Protein AF-A6JKG1-F1 (afdb_monomer_lite)

Structure (mmCIF, N/CA/C/O backbone):
data_AF-A6JKG1-F1
#
_entry.id   AF-A6JKG1-F1
#
loop_
_atom_site.group_PDB
_atom_site.id
_atom_site.type_symbol
_atom_site.label_atom_id
_atom_site.label_alt_id
_atom_site.label_comp_id
_atom_site.label_asym_id
_atom_site.label_entity_id
_atom_site.label_seq_id
_atom_site.pdbx_PDB_ins_code
_atom_site.Cartn_x
_atom_site.Cartn_y
_atom_site.Cartn_z
_atom_site.occupancy
_atom_site.B_iso_or_equiv
_atom_site.auth_seq_id
_atom_site.auth_comp_id
_atom_site.auth_asym_id
_atom_site.auth_atom_id
_atom_site.pdbx_PDB_model_num
ATOM 1 N N . MET A 1 1 ? 3.098 4.387 -11.445 1.00 56.34 1 MET A N 1
ATOM 2 C CA . MET A 1 1 ? 1.785 4.791 -10.892 1.00 56.34 1 MET A CA 1
ATOM 3 C C . MET A 1 1 ? 1.584 4.066 -9.573 1.00 56.34 1 MET A C 1
ATOM 5 O O . MET A 1 1 ? 1.588 2.841 -9.611 1.00 56.34 1 MET A O 1
ATOM 9 N N . PRO A 1 2 ? 1.475 4.761 -8.430 1.00 65.69 2 PRO A N 1
ATOM 10 C CA . PRO A 1 2 ? 1.139 4.102 -7.174 1.00 65.69 2 PRO A CA 1
ATOM 11 C C . PRO A 1 2 ? -0.333 3.668 -7.186 1.00 65.69 2 PRO A C 1
ATOM 13 O O . PRO A 1 2 ? -1.204 4.446 -7.576 1.00 65.69 2 PRO A O 1
ATOM 16 N N . MET A 1 3 ? -0.603 2.435 -6.765 1.00 75.94 3 MET A N 1
ATOM 17 C CA . MET A 1 3 ? -1.953 1.909 -6.563 1.00 75.94 3 MET A CA 1
ATOM 18 C C . MET A 1 3 ? -2.169 1.684 -5.069 1.00 75.94 3 MET A C 1
ATOM 20 O O . MET A 1 3 ? -1.437 0.915 -4.443 1.00 75.94 3 MET A O 1
ATOM 24 N N . PHE A 1 4 ? -3.168 2.364 -4.509 1.00 73.75 4 PHE A N 1
ATOM 25 C CA . PHE A 1 4 ? -3.623 2.163 -3.138 1.00 73.75 4 PHE A CA 1
ATOM 26 C C . PHE A 1 4 ? -4.922 1.368 -3.164 1.00 73.75 4 PHE A C 1
ATOM 28 O O . PHE A 1 4 ? -5.901 1.803 -3.770 1.00 73.75 4 PHE A O 1
ATOM 35 N N . ILE A 1 5 ? -4.916 0.204 -2.524 1.00 79.44 5 ILE A N 1
ATOM 36 C CA . ILE A 1 5 ? -6.080 -0.669 -2.435 1.00 79.44 5 ILE A CA 1
ATOM 37 C C . ILE A 1 5 ? -6.509 -0.731 -0.972 1.00 79.44 5 ILE A C 1
ATOM 39 O O . ILE A 1 5 ? -5.715 -1.099 -0.100 1.00 79.44 5 ILE A O 1
ATOM 43 N N . VAL A 1 6 ? -7.771 -0.383 -0.725 1.00 73.75 6 VAL A N 1
ATOM 44 C CA . VAL A 1 6 ? -8.453 -0.573 0.558 1.00 73.75 6 VAL A CA 1
ATOM 45 C C . VAL A 1 6 ? -9.491 -1.663 0.365 1.00 73.75 6 VAL A C 1
ATOM 47 O O . VAL A 1 6 ? -10.438 -1.484 -0.400 1.00 73.75 6 VAL A O 1
ATOM 50 N N . ASN A 1 7 ? -9.330 -2.781 1.065 1.00 66.94 7 ASN A N 1
ATOM 51 C CA . ASN A 1 7 ? -10.326 -3.842 1.032 1.00 66.94 7 ASN A CA 1
ATOM 52 C C . ASN A 1 7 ? -11.383 -3.561 2.104 1.00 66.94 7 ASN A C 1
ATOM 54 O O . ASN A 1 7 ? -11.097 -3.616 3.299 1.00 66.94 7 ASN A O 1
ATOM 58 N N . THR A 1 8 ? -12.611 -3.279 1.675 1.00 63.75 8 THR A N 1
ATOM 59 C CA . THR A 1 8 ? -13.798 -3.250 2.541 1.00 63.75 8 THR A CA 1
ATOM 60 C C . THR A 1 8 ? -14.529 -4.596 2.451 1.00 63.75 8 THR A C 1
ATOM 62 O O . THR A 1 8 ? -14.346 -5.336 1.486 1.00 63.75 8 THR A O 1
ATOM 65 N N . ASN A 1 9 ? -15.334 -4.954 3.459 1.00 61.25 9 ASN A N 1
ATOM 66 C CA . ASN A 1 9 ? -16.109 -6.211 3.494 1.00 61.25 9 ASN A CA 1
ATOM 67 C C . ASN A 1 9 ? -15.272 -7.508 3.421 1.00 61.25 9 ASN A C 1
ATOM 69 O O . ASN A 1 9 ? -15.698 -8.503 2.833 1.00 61.25 9 ASN A O 1
ATOM 73 N N . VAL A 1 10 ? -14.082 -7.517 4.031 1.00 68.69 10 VAL A N 1
ATOM 74 C CA . VAL A 1 10 ? -13.258 -8.730 4.163 1.00 68.69 10 VAL A CA 1
ATOM 75 C C . VAL A 1 10 ? -14.026 -9.790 4.976 1.00 68.69 10 VAL A C 1
ATOM 77 O O . VAL A 1 10 ? -14.600 -9.443 6.013 1.00 68.69 10 VAL A O 1
ATOM 80 N N . PRO A 1 11 ? -14.056 -11.073 4.553 1.00 72.25 11 PRO A N 1
ATOM 81 C CA . PRO A 1 11 ? -14.741 -12.125 5.298 1.00 72.25 11 PRO A CA 1
ATOM 82 C C . PRO A 1 11 ? -14.261 -12.197 6.748 1.00 72.25 11 PRO A C 1
ATOM 84 O O . PRO A 1 11 ? -13.059 -12.154 7.004 1.00 72.25 11 PRO A O 1
ATOM 87 N N . ARG A 1 12 ? -15.194 -12.384 7.693 1.00 71.88 12 ARG A N 1
ATOM 88 C CA . ARG A 1 12 ? -14.905 -12.468 9.138 1.00 71.88 12 ARG A CA 1
ATOM 89 C C . ARG A 1 12 ? -13.743 -13.417 9.464 1.00 71.88 12 ARG A C 1
ATOM 91 O O . ARG A 1 12 ? -12.928 -13.099 10.315 1.00 71.88 12 ARG A O 1
ATOM 98 N N . ALA A 1 13 ? -13.660 -14.555 8.773 1.00 79.19 13 ALA A N 1
ATOM 99 C CA . ALA A 1 13 ? -12.620 -15.567 8.979 1.00 79.19 13 ALA A CA 1
ATOM 100 C C . ALA A 1 13 ? -11.197 -15.105 8.598 1.00 79.19 13 ALA A C 1
ATOM 102 O O . ALA A 1 13 ? -10.223 -15.733 8.998 1.00 79.19 13 ALA A O 1
ATOM 103 N N . SER A 1 14 ? -11.069 -14.030 7.819 1.00 76.19 14 SER A N 1
ATOM 104 C CA . SER A 1 14 ? -9.791 -13.476 7.356 1.00 76.19 14 SER A CA 1
ATOM 105 C C . SER A 1 14 ? -9.349 -12.245 8.156 1.00 76.19 14 SER A C 1
ATOM 107 O O . SER A 1 14 ? -8.338 -11.632 7.818 1.00 76.19 14 SER A O 1
ATOM 109 N N . VAL A 1 15 ? -10.096 -11.871 9.200 1.00 69.94 15 VAL A N 1
ATOM 110 C CA . VAL A 1 15 ? -9.822 -10.714 10.059 1.00 69.94 15 VAL A CA 1
ATOM 111 C C . VAL A 1 15 ? -9.482 -11.214 11.472 1.00 69.94 15 VAL A C 1
ATOM 113 O O . VAL A 1 15 ? -10.247 -12.010 12.018 1.00 69.94 15 VAL A O 1
ATOM 116 N N . PRO A 1 16 ? -8.364 -10.779 12.089 1.00 73.31 16 PRO A N 1
ATOM 117 C CA . PRO A 1 16 ? -8.031 -11.143 13.469 1.00 73.31 16 PRO A CA 1
ATOM 118 C C . PRO A 1 16 ? -9.171 -10.809 14.441 1.00 73.31 16 PRO A C 1
ATOM 120 O O . PRO A 1 16 ? -9.818 -9.777 14.294 1.00 73.31 16 PRO A O 1
ATOM 123 N N . GLU A 1 17 ? -9.407 -11.626 15.469 1.00 72.31 17 GLU A N 1
ATOM 124 C CA . GLU A 1 17 ? -10.571 -11.459 16.359 1.00 72.31 17 GLU A CA 1
ATOM 125 C C . GLU A 1 17 ? -10.678 -10.066 17.005 1.00 72.31 17 GLU A C 1
ATOM 127 O O . GLU A 1 17 ? -11.761 -9.483 17.031 1.00 72.31 17 GLU A O 1
ATOM 132 N N . GLY A 1 18 ? -9.554 -9.475 17.431 1.00 68.19 18 GLY A N 1
ATOM 133 C CA . GLY A 1 18 ? -9.515 -8.113 17.993 1.00 68.19 18 GLY A CA 1
ATOM 134 C C . GLY A 1 18 ? -9.881 -6.997 17.000 1.00 68.19 18 GLY A C 1
ATOM 135 O O . GLY A 1 18 ? -10.088 -5.843 17.384 1.00 68.19 18 GLY A O 1
ATOM 136 N N . PHE A 1 19 ? -9.983 -7.328 15.714 1.00 66.12 19 PHE A N 1
ATOM 137 C CA . PHE A 1 19 ? -10.362 -6.410 14.646 1.00 66.12 19 PHE A CA 1
ATOM 138 C C . PHE A 1 19 ? -11.869 -6.475 14.322 1.00 66.12 19 PHE A C 1
ATOM 140 O O . PHE A 1 19 ? -12.369 -5.636 13.582 1.00 66.12 19 PHE A O 1
ATOM 147 N N . LEU A 1 20 ? -12.623 -7.409 14.917 1.00 69.81 20 LEU A N 1
ATOM 148 C CA . LEU A 1 20 ? -14.033 -7.665 14.581 1.00 69.81 20 LEU A CA 1
ATOM 149 C C . LEU A 1 20 ? -15.057 -6.825 15.363 1.00 69.81 20 LEU A C 1
ATOM 151 O O . LEU A 1 20 ? -16.238 -6.863 15.022 1.00 69.81 20 LEU A O 1
ATOM 155 N N . SER A 1 21 ? -14.645 -6.108 16.410 1.00 74.12 21 SER A N 1
ATOM 156 C CA . SER A 1 21 ? -15.545 -5.313 17.264 1.00 74.12 21 SER A CA 1
ATOM 157 C C . SER A 1 21 ? -15.821 -3.900 16.742 1.00 74.12 21 SER A C 1
ATOM 159 O O . SER A 1 21 ? -16.846 -3.318 17.080 1.00 74.12 21 SER A O 1
ATOM 161 N N . GLU A 1 22 ? -14.921 -3.347 15.929 1.00 73.56 22 GLU A N 1
ATOM 162 C CA . GLU A 1 22 ? -14.938 -1.947 15.487 1.00 73.56 22 GLU A CA 1
ATOM 163 C C . GLU A 1 22 ? -14.364 -1.810 14.068 1.00 73.56 22 GLU A C 1
ATOM 165 O O . GLU A 1 22 ? -13.557 -2.658 13.666 1.00 73.56 22 GLU A O 1
ATOM 170 N N . PRO A 1 23 ? -14.704 -0.738 13.322 1.00 80.81 23 PRO A N 1
ATOM 171 C CA . PRO A 1 23 ? -14.162 -0.483 11.990 1.00 80.81 23 PRO A CA 1
ATOM 172 C C . PRO A 1 23 ? -12.630 -0.576 11.952 1.00 80.81 23 PRO A C 1
ATOM 174 O O . PRO A 1 23 ? -11.929 -0.036 12.808 1.00 80.81 23 PRO A O 1
ATOM 177 N N . CYS A 1 24 ? -12.105 -1.279 10.954 1.00 87.38 24 CYS A N 1
ATOM 178 C CA . CYS A 1 24 ? -10.674 -1.475 10.739 1.00 87.38 24 CYS A CA 1
ATOM 179 C C . CYS A 1 24 ? -10.370 -1.552 9.241 1.00 87.38 24 CYS A C 1
ATOM 181 O O . CYS A 1 24 ? 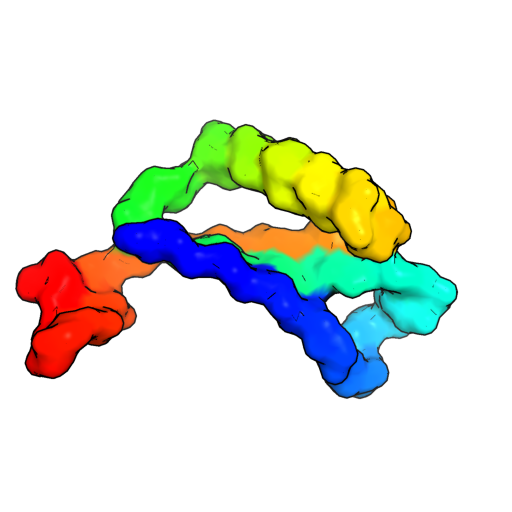-11.267 -1.840 8.444 1.00 87.38 24 CYS A O 1
ATOM 183 N N . ALA A 1 25 ? -9.110 -1.350 8.854 1.00 85.81 25 ALA A N 1
ATOM 184 C CA . ALA A 1 25 ? -8.701 -1.448 7.455 1.00 85.81 25 ALA A CA 1
ATOM 185 C C . ALA A 1 25 ? -7.404 -2.242 7.285 1.00 85.81 25 ALA A C 1
ATOM 187 O O . ALA A 1 25 ? -6.409 -2.006 7.970 1.00 85.81 25 ALA A O 1
ATOM 188 N N . LEU A 1 26 ? -7.405 -3.135 6.296 1.00 88.31 26 LEU A N 1
ATOM 189 C CA . LEU A 1 26 ? -6.191 -3.718 5.741 1.00 88.31 26 LEU A CA 1
ATOM 190 C C . LEU A 1 26 ? -5.979 -3.126 4.350 1.00 88.31 26 LEU A C 1
ATOM 192 O O . LEU A 1 26 ? -6.817 -3.278 3.459 1.00 88.31 26 LEU A O 1
ATOM 196 N N . CYS A 1 27 ? -4.864 -2.430 4.186 1.00 91.38 27 CYS A N 1
ATOM 197 C CA . CYS A 1 27 ? -4.544 -1.703 2.973 1.00 91.38 27 CYS A CA 1
ATOM 198 C C . CYS A 1 27 ? -3.258 -2.229 2.341 1.00 91.38 27 CYS A C 1
ATOM 200 O O . CYS A 1 27 ? -2.373 -2.760 3.017 1.00 91.38 27 CYS A O 1
ATOM 202 N N . SER A 1 28 ? -3.118 -2.007 1.040 1.00 94.00 28 SER A N 1
ATOM 203 C CA . SER A 1 28 ? -1.862 -2.239 0.331 1.00 94.00 28 SER A CA 1
ATOM 204 C C . SER A 1 28 ? -1.521 -1.061 -0.576 1.00 94.00 28 SER A C 1
ATOM 206 O O . SER A 1 28 ? -2.387 -0.524 -1.268 1.00 94.00 28 SER A O 1
ATOM 208 N N . LEU A 1 29 ? -0.255 -0.644 -0.555 1.00 95.12 29 LEU A N 1
ATOM 209 C CA . LEU A 1 29 ? 0.298 0.368 -1.448 1.00 95.12 29 LEU A CA 1
ATOM 210 C C . LEU A 1 29 ? 1.385 -0.273 -2.306 1.00 95.12 29 LEU A C 1
ATOM 212 O O . LEU A 1 29 ? 2.456 -0.625 -1.809 1.00 95.12 29 LEU A O 1
ATOM 216 N N . HIS A 1 30 ? 1.108 -0.390 -3.600 1.00 95.31 30 HIS A N 1
ATOM 217 C CA . HIS A 1 30 ? 2.044 -0.905 -4.592 1.00 95.31 30 HIS A CA 1
ATOM 218 C C . HIS A 1 30 ? 2.578 0.259 -5.423 1.00 95.31 30 HIS A C 1
ATOM 220 O O . HIS A 1 30 ? 1.798 1.070 -5.930 1.00 95.31 30 HIS A O 1
ATOM 226 N N . SER A 1 31 ? 3.895 0.356 -5.580 1.00 96.56 31 SER A N 1
ATOM 227 C CA . SER A 1 31 ? 4.529 1.394 -6.398 1.00 96.56 31 SER A CA 1
ATOM 228 C C . SER A 1 31 ? 5.813 0.868 -7.029 1.00 96.56 31 SER A C 1
ATOM 230 O O . SER A 1 31 ? 6.484 0.034 -6.439 1.00 96.56 31 SER A O 1
ATOM 232 N N . ILE A 1 32 ? 6.161 1.370 -8.217 1.00 96.75 32 ILE A N 1
ATOM 233 C CA . ILE A 1 32 ? 7.485 1.157 -8.815 1.00 96.75 32 ILE A CA 1
ATOM 234 C C . ILE A 1 32 ? 8.407 2.238 -8.253 1.00 96.75 32 ILE A C 1
ATOM 236 O O . ILE A 1 32 ? 8.300 3.410 -8.637 1.00 96.75 32 ILE A O 1
ATOM 240 N N . GLY A 1 33 ? 9.268 1.864 -7.309 1.00 94.81 33 GLY A N 1
ATOM 241 C CA . GLY A 1 33 ? 10.074 2.803 -6.544 1.00 94.81 33 GLY A CA 1
ATOM 242 C C . GLY A 1 33 ? 9.244 3.679 -5.600 1.00 94.81 33 GLY A C 1
ATOM 243 O O . GLY A 1 33 ? 8.025 3.547 -5.461 1.00 94.81 33 GLY A O 1
ATOM 244 N N . LYS A 1 34 ? 9.931 4.628 -4.949 1.00 96.31 34 LYS A N 1
ATOM 245 C CA . LYS A 1 34 ? 9.376 5.559 -3.939 1.00 96.31 34 LYS A CA 1
ATOM 246 C C . LYS A 1 34 ? 8.799 4.879 -2.689 1.00 96.31 34 LYS A C 1
ATOM 248 O O . LYS A 1 34 ? 8.179 5.555 -1.876 1.00 96.31 34 LYS A O 1
ATOM 253 N N . ILE A 1 35 ? 9.070 3.595 -2.489 1.00 97.56 35 ILE A N 1
ATOM 254 C CA . ILE A 1 35 ? 8.812 2.875 -1.244 1.00 97.56 35 ILE A CA 1
ATOM 255 C C . ILE A 1 35 ? 10.110 2.831 -0.434 1.00 97.56 35 ILE A C 1
ATOM 257 O O . ILE A 1 35 ? 11.188 2.604 -0.974 1.00 97.56 35 ILE A O 1
ATOM 261 N N . GLY A 1 36 ? 10.025 3.106 0.864 1.00 96.31 36 GLY A N 1
ATOM 262 C CA . GLY A 1 36 ? 11.199 3.177 1.733 1.00 96.31 36 GLY A CA 1
ATOM 263 C C . GLY A 1 36 ? 10.853 3.700 3.120 1.00 96.31 36 GLY A C 1
ATOM 264 O O . GLY A 1 36 ? 9.810 4.316 3.314 1.00 96.31 36 GLY A O 1
ATOM 265 N N . GLY A 1 37 ? 11.711 3.464 4.116 1.00 97.44 37 GLY A N 1
ATOM 266 C CA . GLY A 1 37 ? 11.369 3.719 5.523 1.00 97.44 37 GLY A CA 1
ATOM 267 C C . GLY A 1 37 ? 10.900 5.152 5.822 1.00 97.44 37 GLY A C 1
ATOM 268 O O . GLY A 1 37 ? 9.954 5.343 6.582 1.00 97.44 37 GLY A O 1
ATOM 269 N N . ALA A 1 38 ? 11.519 6.167 5.210 1.00 97.62 38 ALA A N 1
ATOM 270 C CA . ALA A 1 38 ? 11.109 7.561 5.391 1.00 97.62 38 ALA A CA 1
ATOM 271 C C . ALA A 1 38 ? 9.799 7.886 4.654 1.00 97.62 38 ALA A C 1
ATOM 273 O O . ALA A 1 38 ? 8.904 8.500 5.233 1.00 97.62 38 ALA A O 1
ATOM 274 N N . GLN A 1 39 ? 9.671 7.444 3.403 1.00 97.38 39 GLN A N 1
ATOM 275 C CA . GLN A 1 39 ? 8.483 7.649 2.577 1.00 97.38 39 GLN A CA 1
ATOM 276 C C . GLN A 1 39 ? 7.262 6.954 3.186 1.00 97.38 39 GLN A C 1
ATOM 278 O O . GLN A 1 39 ? 6.226 7.586 3.365 1.00 97.38 39 GLN A O 1
ATOM 283 N N . ASN A 1 40 ? 7.410 5.696 3.602 1.00 97.81 40 ASN A N 1
ATOM 284 C CA . ASN A 1 40 ? 6.336 4.887 4.174 1.00 97.81 40 ASN A CA 1
ATOM 285 C C . ASN A 1 40 ? 5.785 5.508 5.463 1.00 97.81 40 ASN A C 1
ATOM 287 O O . ASN A 1 40 ? 4.580 5.481 5.671 1.00 97.81 40 ASN A O 1
ATOM 291 N N . ARG A 1 41 ? 6.622 6.141 6.301 1.00 98.25 41 ARG A N 1
ATOM 292 C CA . ARG A 1 41 ? 6.134 6.887 7.478 1.00 98.25 41 ARG A CA 1
ATOM 293 C C . ARG A 1 41 ? 5.240 8.066 7.087 1.00 98.25 41 ARG A C 1
ATOM 295 O O . ARG A 1 41 ? 4.195 8.267 7.704 1.00 98.25 41 ARG A O 1
ATOM 302 N N . ASN A 1 42 ? 5.624 8.816 6.053 1.00 97.88 42 ASN A N 1
ATOM 303 C CA . ASN A 1 42 ? 4.812 9.920 5.539 1.00 97.88 42 ASN A CA 1
ATOM 304 C C . ASN A 1 42 ? 3.499 9.407 4.930 1.00 97.88 42 ASN A C 1
ATOM 306 O O . ASN A 1 42 ? 2.440 9.974 5.196 1.00 97.88 42 ASN A O 1
ATOM 310 N N . TYR A 1 43 ? 3.557 8.312 4.168 1.00 97.94 43 TYR A N 1
ATOM 311 C CA . TYR A 1 43 ? 2.374 7.673 3.594 1.00 97.94 43 TYR A CA 1
ATOM 312 C C . TYR A 1 43 ? 1.436 7.132 4.670 1.00 97.94 43 TYR A C 1
ATOM 314 O O . TYR A 1 43 ? 0.244 7.402 4.591 1.00 97.94 43 TYR A O 1
ATOM 322 N N . SER A 1 44 ? 1.943 6.473 5.714 1.00 97.69 44 SER A N 1
ATOM 323 C CA . SER A 1 44 ? 1.108 5.974 6.812 1.00 97.69 44 SER A CA 1
ATOM 324 C C . SER A 1 44 ? 0.358 7.108 7.501 1.00 97.69 44 SER A C 1
ATOM 326 O O . SER A 1 44 ? -0.843 6.997 7.718 1.00 97.69 44 SER A O 1
ATOM 328 N N . LYS A 1 45 ? 1.027 8.236 7.781 1.00 98.00 45 LYS A N 1
ATOM 329 C CA . LYS A 1 45 ? 0.363 9.408 8.371 1.00 98.00 45 LYS A CA 1
ATOM 330 C C . LYS A 1 45 ? -0.752 9.942 7.467 1.00 98.00 45 LYS A C 1
ATOM 332 O O . LYS A 1 45 ? -1.844 10.226 7.951 1.00 98.00 45 LYS A O 1
ATOM 337 N N . LEU A 1 46 ? -0.479 10.067 6.168 1.00 97.69 46 LEU A N 1
ATOM 338 C CA . LEU A 1 46 ? -1.446 10.565 5.191 1.00 97.69 46 LEU A CA 1
ATOM 339 C C . LEU A 1 46 ? -2.652 9.624 5.044 1.00 97.69 46 LEU A C 1
ATOM 341 O O . LEU A 1 46 ? -3.794 10.067 5.121 1.00 97.69 46 LEU A O 1
ATOM 345 N N . LEU A 1 47 ? -2.397 8.333 4.836 1.00 96.38 47 LEU A N 1
ATOM 346 C CA . LEU A 1 47 ? -3.423 7.330 4.563 1.00 96.38 47 LEU A CA 1
ATOM 347 C C . LEU A 1 47 ? -4.283 7.061 5.799 1.00 96.38 47 LEU A C 1
ATOM 349 O O . LEU A 1 47 ? -5.505 7.057 5.681 1.00 96.38 47 LEU A O 1
ATOM 353 N N . CYS A 1 48 ? -3.686 6.919 6.987 1.00 96.69 48 CYS A N 1
ATOM 354 C CA . CYS A 1 48 ? -4.463 6.782 8.219 1.00 96.69 48 CYS A CA 1
ATOM 355 C C . CYS A 1 48 ? -5.294 8.037 8.515 1.00 96.69 48 CYS A C 1
ATOM 357 O O . CYS A 1 48 ? -6.436 7.905 8.945 1.00 96.69 48 CYS A O 1
ATOM 359 N N . GLY A 1 49 ? -4.770 9.240 8.238 1.00 97.38 49 GLY A N 1
ATOM 360 C CA . GLY A 1 49 ? -5.546 10.480 8.348 1.00 97.38 49 GLY A CA 1
ATOM 361 C C . GLY A 1 49 ? -6.778 10.467 7.441 1.00 97.38 49 GLY A C 1
ATOM 362 O O . GLY A 1 49 ? -7.892 10.672 7.907 1.00 97.38 49 GLY A O 1
ATOM 363 N N . LEU A 1 50 ? -6.604 10.111 6.165 1.00 96.75 50 LEU A N 1
ATOM 364 C CA . LEU A 1 50 ? -7.717 9.999 5.217 1.00 96.75 50 LEU A CA 1
ATOM 365 C C . LEU A 1 50 ? -8.759 8.949 5.636 1.00 96.75 50 LEU A C 1
ATOM 367 O O . LEU A 1 50 ? -9.957 9.201 5.512 1.00 96.75 50 LEU A O 1
ATOM 371 N N . LEU A 1 51 ? -8.324 7.784 6.125 1.00 94.25 51 LEU A N 1
ATOM 372 C CA . LEU A 1 51 ? -9.222 6.720 6.591 1.00 94.25 51 LEU A CA 1
ATOM 373 C C . LEU A 1 51 ? -10.001 7.138 7.846 1.00 94.25 51 LEU A C 1
ATOM 375 O O . LEU A 1 51 ? -11.198 6.866 7.939 1.00 94.25 51 LEU A O 1
ATOM 379 N N . SER A 1 52 ? 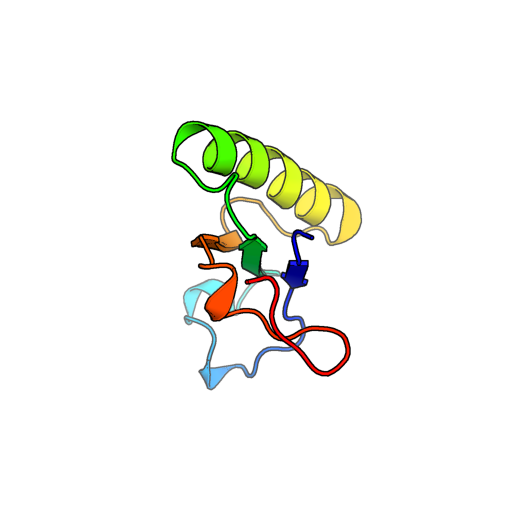-9.353 7.847 8.769 1.00 94.62 52 SER A N 1
ATOM 380 C CA . SER A 1 52 ? -10.004 8.424 9.946 1.00 94.62 52 SER A CA 1
ATOM 381 C C . SER A 1 52 ? -11.046 9.471 9.546 1.00 94.62 52 SER A C 1
ATOM 383 O O . SER A 1 52 ? -12.198 9.393 9.971 1.00 94.62 52 SER A O 1
ATOM 385 N N . ASP A 1 53 ? -10.680 10.410 8.671 1.00 96.19 53 ASP A N 1
ATOM 386 C CA . ASP A 1 53 ? -11.544 11.533 8.291 1.00 96.19 53 ASP A CA 1
ATOM 387 C C . ASP A 1 53 ? -12.755 11.104 7.455 1.00 96.19 53 ASP A C 1
ATOM 389 O O . ASP A 1 53 ? -13.829 11.696 7.560 1.00 96.19 53 ASP A O 1
ATOM 393 N N . ARG A 1 54 ? -12.584 10.107 6.578 1.00 94.50 54 ARG A N 1
ATOM 394 C CA . ARG A 1 54 ? -13.608 9.725 5.590 1.00 94.50 54 ARG A CA 1
ATOM 395 C C . ARG A 1 54 ? -14.403 8.488 5.964 1.00 94.50 54 ARG A C 1
ATOM 397 O O . ARG A 1 54 ? -15.553 8.386 5.553 1.00 94.50 54 ARG A O 1
ATOM 404 N N . LEU A 1 55 ? -13.789 7.548 6.679 1.00 90.12 55 LEU A N 1
ATOM 405 C CA . LEU A 1 55 ? -14.395 6.256 7.011 1.00 90.12 55 LEU A CA 1
ATOM 406 C C . LEU A 1 55 ? -14.535 6.040 8.520 1.00 90.12 55 LEU A C 1
ATOM 408 O O . LEU A 1 55 ? -15.051 5.002 8.925 1.00 90.12 55 LEU A O 1
ATOM 412 N N . HIS A 1 56 ? -14.088 6.995 9.344 1.00 90.44 56 HIS A N 1
ATOM 413 C CA . HIS A 1 56 ? -14.133 6.913 10.806 1.00 90.44 56 HIS A CA 1
ATOM 414 C C . HIS A 1 56 ? -13.411 5.677 11.364 1.00 90.44 56 HIS A C 1
ATOM 416 O O . HIS A 1 56 ? -13.815 5.102 12.373 1.00 90.44 56 HIS A O 1
ATOM 422 N N . ILE A 1 57 ? -12.332 5.262 10.694 1.00 90.44 57 ILE A N 1
ATOM 423 C CA . ILE A 1 57 ? -11.480 4.151 11.125 1.00 90.44 57 ILE A CA 1
ATOM 424 C C . ILE A 1 57 ? -10.303 4.714 11.917 1.00 90.44 57 ILE A C 1
ATOM 426 O O . ILE A 1 57 ? -9.527 5.516 11.396 1.00 90.44 57 ILE A O 1
ATOM 430 N N . SER A 1 58 ? -10.152 4.267 13.162 1.00 92.00 58 SER A N 1
ATOM 431 C CA . SER A 1 58 ? -9.057 4.713 14.022 1.00 92.00 58 SER A CA 1
ATOM 432 C C . SER A 1 58 ? -7.684 4.261 13.477 1.00 92.00 58 SER A C 1
ATOM 434 O O . SER A 1 58 ? -7.546 3.102 13.072 1.00 92.00 58 SER A O 1
ATOM 436 N N . PRO A 1 59 ? -6.651 5.132 13.451 1.00 93.50 59 PRO A N 1
ATOM 437 C CA . PRO A 1 59 ? -5.329 4.817 12.892 1.00 93.50 59 PRO A CA 1
ATOM 438 C C . PRO A 1 59 ? -4.617 3.595 13.487 1.00 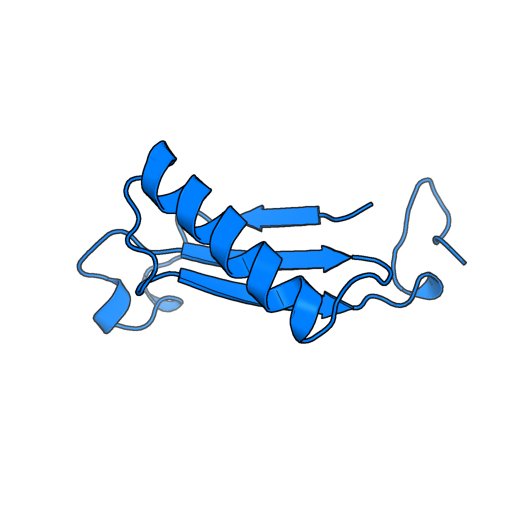93.50 59 PRO A C 1
ATOM 440 O O . PRO A 1 59 ? -3.850 2.940 12.785 1.00 93.50 59 PRO A O 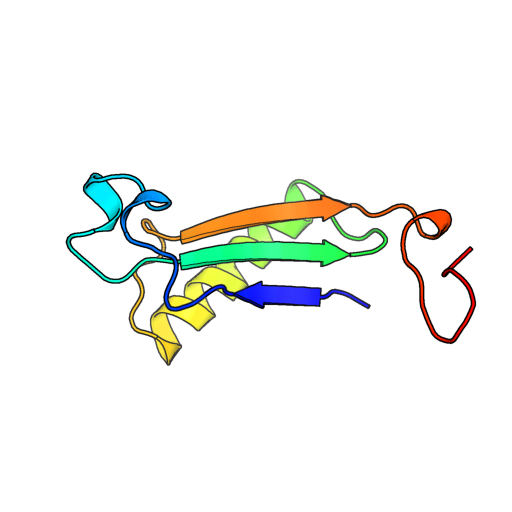1
ATOM 443 N N . ASP A 1 60 ? -4.851 3.284 14.760 1.00 92.12 60 ASP A N 1
ATOM 444 C CA . ASP A 1 60 ? -4.314 2.108 15.460 1.00 92.12 60 ASP A CA 1
ATOM 445 C C . ASP A 1 60 ? -4.937 0.781 14.985 1.00 92.12 60 ASP A C 1
ATOM 447 O O . ASP A 1 60 ? -4.417 -0.293 15.284 1.00 92.12 60 ASP A O 1
ATOM 451 N N . ARG A 1 61 ? -6.009 0.853 14.187 1.00 88.94 61 ARG A N 1
ATOM 452 C CA . ARG A 1 61 ? -6.728 -0.281 13.585 1.00 88.94 61 ARG A CA 1
ATOM 453 C C . ARG A 1 61 ? -6.499 -0.395 12.076 1.00 88.94 61 ARG A C 1
ATOM 455 O O . ARG A 1 61 ? -7.296 -1.011 11.359 1.00 88.94 61 ARG A O 1
ATOM 462 N N . VAL A 1 62 ? -5.425 0.213 11.577 1.00 89.88 62 VAL A N 1
ATOM 463 C CA . VAL A 1 62 ? -5.053 0.190 10.161 1.00 89.88 62 VAL A CA 1
ATOM 464 C C . VAL A 1 62 ? -3.694 -0.473 9.985 1.00 89.88 62 VAL A C 1
ATOM 466 O O . VAL A 1 62 ? -2.688 -0.011 10.519 1.00 89.88 62 VAL A O 1
ATOM 469 N N . TYR A 1 63 ? -3.649 -1.510 9.151 1.00 90.50 63 TYR A N 1
ATOM 470 C CA . TYR A 1 63 ? -2.397 -2.045 8.618 1.00 90.50 63 TYR A CA 1
ATOM 471 C C . TYR A 1 63 ? -2.244 -1.666 7.148 1.00 90.50 63 TYR A C 1
ATOM 473 O O . TYR A 1 63 ? -3.197 -1.750 6.373 1.00 90.50 63 TYR A O 1
ATOM 481 N N . ILE A 1 64 ? -1.032 -1.264 6.758 1.00 95.44 64 ILE A N 1
ATOM 482 C CA . ILE A 1 64 ? -0.689 -0.913 5.377 1.00 95.44 64 ILE A CA 1
ATOM 483 C C . ILE A 1 64 ? 0.545 -1.706 4.965 1.00 95.44 64 ILE A C 1
ATOM 485 O O . ILE A 1 64 ? 1.639 -1.483 5.487 1.00 95.44 64 ILE A O 1
ATOM 489 N N . ASN A 1 65 ? 0.3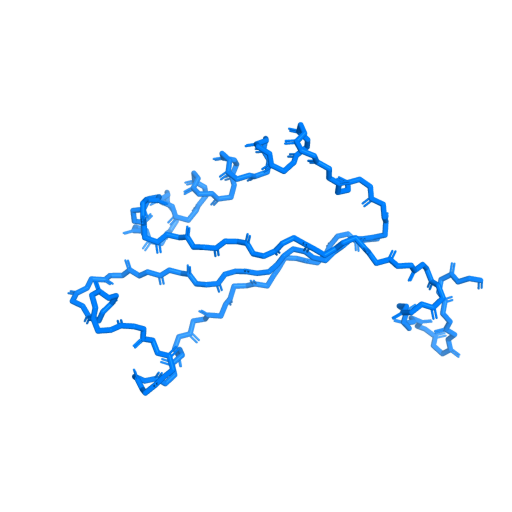71 -2.608 4.006 1.00 94.94 65 ASN A N 1
ATOM 490 C CA . ASN A 1 65 ? 1.482 -3.313 3.383 1.00 94.94 65 ASN A CA 1
ATOM 491 C C . ASN A 1 65 ? 2.047 -2.468 2.240 1.00 94.94 65 ASN A C 1
ATOM 493 O O . ASN A 1 65 ? 1.309 -2.027 1.359 1.00 94.94 65 ASN A O 1
ATOM 497 N N . TYR A 1 66 ? 3.359 -2.253 2.249 1.00 96.69 66 TYR A N 1
ATOM 498 C CA . TYR A 1 66 ? 4.065 -1.483 1.230 1.00 96.69 66 TYR A CA 1
ATOM 499 C C . TYR A 1 66 ? 4.867 -2.419 0.331 1.00 96.69 66 TYR A C 1
ATOM 501 O O . TYR A 1 66 ? 5.702 -3.174 0.827 1.00 96.69 66 TYR A O 1
ATOM 509 N N . TYR A 1 67 ? 4.646 -2.333 -0.978 1.00 95.50 67 TYR A N 1
ATOM 510 C CA . TYR A 1 67 ? 5.310 -3.173 -1.972 1.00 95.50 67 TYR A CA 1
ATOM 511 C C . TYR A 1 67 ? 6.095 -2.302 -2.949 1.00 95.50 67 TYR A C 1
ATOM 513 O O . TYR A 1 67 ? 5.506 -1.560 -3.742 1.00 95.50 67 TYR A O 1
ATOM 521 N N . ASP A 1 68 ? 7.425 -2.400 -2.877 1.00 96.62 68 ASP A N 1
ATOM 522 C CA . ASP A 1 68 ? 8.315 -1.839 -3.891 1.00 96.62 68 ASP A CA 1
ATOM 523 C C . ASP A 1 68 ? 8.403 -2.809 -5.070 1.00 96.62 68 ASP A C 1
ATOM 525 O O . ASP A 1 68 ? 9.014 -3.877 -4.991 1.00 96.62 68 ASP A O 1
ATOM 529 N N . MET A 1 69 ? 7.710 -2.469 -6.147 1.00 96.69 69 MET A N 1
ATOM 530 C CA . MET A 1 69 ? 7.553 -3.325 -7.309 1.00 96.69 69 MET A CA 1
ATOM 531 C C . MET A 1 69 ? 8.687 -3.075 -8.299 1.00 96.69 69 MET A C 1
ATOM 533 O O . MET A 1 69 ? 8.927 -1.943 -8.720 1.00 96.69 69 MET A O 1
ATOM 537 N N . ASN A 1 70 ? 9.337 -4.143 -8.758 1.00 96.88 70 ASN A N 1
ATOM 538 C CA . ASN A 1 70 ? 10.186 -4.055 -9.942 1.00 96.88 70 ASN A CA 1
ATOM 539 C C . ASN A 1 70 ? 9.311 -3.752 -11.175 1.00 96.88 70 ASN A C 1
ATOM 541 O O . ASN A 1 70 ? 8.257 -4.366 -11.342 1.00 96.88 70 ASN A O 1
ATOM 545 N N . ALA A 1 71 ? 9.749 -2.837 -12.045 1.00 96.69 71 ALA A N 1
ATOM 546 C CA . ALA A 1 71 ? 9.012 -2.432 -13.243 1.00 96.69 71 ALA A CA 1
ATOM 547 C C . ALA A 1 71 ? 8.671 -3.609 -14.179 1.00 96.69 71 ALA A C 1
ATOM 549 O O . ALA A 1 71 ? 7.566 -3.661 -14.721 1.00 96.69 71 ALA A O 1
ATOM 550 N N . ALA A 1 72 ? 9.561 -4.602 -14.284 1.00 97.38 72 ALA A N 1
ATOM 551 C CA . ALA A 1 72 ? 9.331 -5.813 -15.073 1.00 97.38 72 ALA A CA 1
ATOM 552 C C . ALA A 1 72 ? 8.187 -6.687 -14.527 1.00 97.38 72 ALA A C 1
ATOM 554 O O . ALA A 1 72 ? 7.607 -7.475 -15.267 1.00 97.38 72 ALA A O 1
ATOM 555 N N . ASN A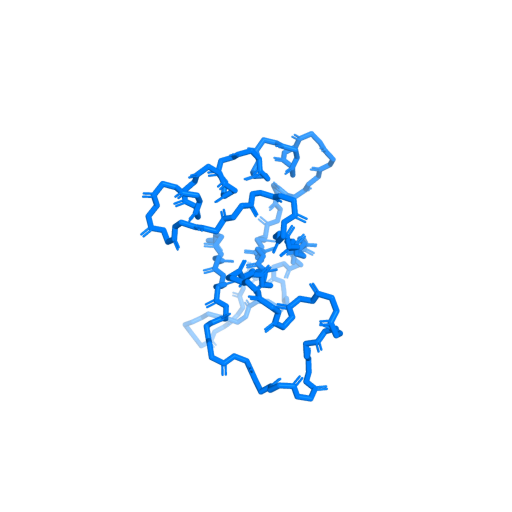 1 73 ? 7.832 -6.529 -13.248 1.00 96.44 73 ASN A N 1
ATOM 556 C CA . ASN A 1 73 ? 6.785 -7.303 -12.579 1.00 96.44 73 ASN A CA 1
ATOM 557 C C . ASN A 1 73 ? 5.424 -6.590 -12.573 1.00 96.44 73 ASN A C 1
ATOM 559 O O . ASN A 1 73 ? 4.485 -7.067 -11.936 1.00 96.44 73 ASN A O 1
ATOM 563 N N . VAL A 1 74 ? 5.301 -5.442 -13.245 1.00 95.56 74 VAL A N 1
ATOM 564 C CA . VAL A 1 74 ? 4.048 -4.687 -13.327 1.00 95.56 74 VAL A CA 1
ATOM 565 C C . VAL A 1 74 ? 3.610 -4.624 -14.785 1.00 95.56 74 VAL A C 1
ATOM 567 O O . VAL A 1 74 ? 4.200 -3.909 -15.592 1.00 95.56 74 VAL A O 1
ATOM 570 N N . GLY A 1 75 ? 2.568 -5.387 -15.119 1.00 95.62 75 GLY A N 1
ATOM 571 C CA . GLY A 1 75 ? 1.955 -5.383 -16.445 1.00 95.62 75 GLY A CA 1
ATOM 572 C C . GLY A 1 75 ? 1.106 -4.134 -16.681 1.00 95.62 75 GLY A C 1
ATOM 573 O O . GLY A 1 75 ? 0.358 -3.707 -15.800 1.00 95.62 75 GLY A O 1
ATOM 574 N N . TRP A 1 76 ? 1.194 -3.555 -17.876 1.00 95.00 76 TRP A N 1
ATOM 575 C CA . TRP A 1 76 ? 0.369 -2.427 -18.298 1.00 95.00 76 TRP A CA 1
ATOM 576 C C . TRP A 1 76 ? 0.279 -2.347 -19.823 1.00 95.00 76 TRP A C 1
ATOM 578 O O . TRP A 1 76 ? 1.278 -2.485 -20.521 1.00 95.00 76 TRP A O 1
ATOM 588 N N . ASN A 1 77 ? -0.933 -2.105 -20.335 1.00 95.50 77 ASN A N 1
ATOM 589 C CA . ASN A 1 77 ? -1.197 -1.830 -21.752 1.00 95.50 77 ASN A CA 1
ATOM 590 C C . ASN A 1 77 ? -0.579 -2.851 -22.737 1.00 95.50 77 ASN A C 1
ATOM 592 O O . ASN A 1 77 ? 0.034 -2.482 -23.733 1.00 95.50 77 ASN A O 1
ATOM 596 N N . GLY A 1 78 ? -0.704 -4.147 -22.434 1.00 96.75 78 GLY A N 1
ATOM 597 C CA . GLY A 1 78 ? -0.168 -5.224 -23.276 1.00 96.75 78 GLY A CA 1
ATOM 598 C C . GLY A 1 78 ? 1.347 -5.455 -23.169 1.00 96.75 78 GLY A C 1
ATOM 599 O O . GLY A 1 78 ? 1.867 -6.287 -23.905 1.00 96.75 78 GLY A O 1
ATOM 600 N N . SER A 1 79 ? 2.046 -4.766 -22.261 1.00 97.56 79 SER A N 1
ATOM 601 C CA . SER A 1 79 ? 3.473 -4.957 -21.956 1.00 97.56 79 SER A CA 1
ATOM 602 C C . SER A 1 79 ? 3.713 -4.935 -20.434 1.00 97.56 79 SER A C 1
ATOM 604 O O . SER A 1 79 ? 2.779 -5.115 -19.647 1.00 97.56 79 SER A O 1
ATOM 606 N N . THR A 1 80 ? 4.953 -4.714 -20.003 1.00 97.12 80 THR A N 1
ATOM 607 C CA . THR A 1 80 ? 5.326 -4.336 -18.632 1.00 97.12 80 THR A CA 1
ATOM 608 C C . THR A 1 80 ? 5.890 -2.912 -18.608 1.00 97.12 80 THR A C 1
ATOM 610 O O . THR A 1 80 ? 5.963 -2.247 -19.642 1.00 97.12 80 THR A O 1
ATOM 613 N N . PHE A 1 81 ? 6.252 -2.409 -17.426 1.00 94.69 81 PHE A N 1
ATOM 614 C CA . PHE A 1 81 ? 6.930 -1.114 -17.289 1.00 94.69 81 PHE A CA 1
ATOM 615 C C . PHE A 1 81 ? 8.458 -1.191 -17.486 1.00 94.69 81 PHE A C 1
ATOM 617 O O . PHE A 1 81 ? 9.137 -0.193 -17.232 1.00 94.69 81 PHE A O 1
ATOM 624 N N . ALA A 1 82 ? 8.992 -2.352 -17.880 1.00 92.12 82 ALA A N 1
ATOM 625 C CA . ALA A 1 82 ? 10.395 -2.528 -18.256 1.00 92.12 82 ALA A CA 1
ATOM 626 C C . ALA A 1 82 ? 10.623 -2.312 -19.757 1.00 92.12 82 ALA A C 1
ATOM 628 O O . ALA A 1 82 ? 9.669 -2.518 -20.541 1.00 92.12 82 ALA A O 1
#

Organism: Rattus norvegicus (NCBI:txid10116)

Radius of gyration: 14.66 Å; chains: 1; bounding box: 28×27×41 Å

Sequence (82 aa):
MPMFIVNTNVPRASVPEGFLSEPCALCSLHSIGKIGGAQNRNYSKLLCGLLSDRLHISPDRVYINYYDMNAANVGWNGSTFA

pLDDT: mean 88.22, std 11.46, range [56.34, 98.25]

Secondary structure (DSSP, 8-state):
--EEEEE-S--GGGS-GGGSSS--EEEEEEESS--SHHHHHHHHHHHHHHHHHHH---GGGEEEEEEE--GGG-EETTEE--

InterPro domains:
  IPR001398 Macrophage migration inhibitory factor [PF01187] (21-82)
  IPR001398 Macrophage migration inhibitory factor [PTHR11954] (22-81)
  IPR014347 Tautomerase/MIF superfamily [G3DSA:3.30.429.10] (20-82)
  IPR014347 Tautomerase/MIF superfamily [SSF55331] (2-82)
  IPR019829 Macrophage migration inhibitory factor, conserved site [PS01158] (22-36)

Foldseek 3Di:
DKDKDWDDPDDPVVDPPVLPPDDAIEMEIEDQDQDDDVSVVVVLVVVQVCCCVPVVHHSVRYDYHYHNDHQQRADDDNHTND